Protein AF-A0A7V4LCW3-F1 (afdb_monomer_lite)

Secondary structure (DSSP, 8-state):
----HHHHHHHHHHTT---B-----GGGSHHHHHHH---TTS-HHHHHHHTT--BPP--TT--HHHHHHHHHHHHHHHHHHHHHHHHHH---

Organism: NCBI:txid60893

pLDDT: mean 90.29, std 12.07, range [46.69, 98.56]

Foldseek 3Di:
DPDFQVQLVVQCVVVVWPKDAPDPDPCVDPVNCVPPVDDPVNCVVVVVCRRNDMGGDDDPPDDPVNVVVSVVSSVVSVVVRVVVVVVVVPDD

Structure (mmCIF, N/CA/C/O backbone):
data_AF-A0A7V4LCW3-F1
#
_entry.id   AF-A0A7V4LCW3-F1
#
loop_
_atom_site.group_PDB
_atom_site.id
_atom_site.type_symbol
_atom_site.label_atom_id
_atom_site.label_alt_id
_atom_site.label_comp_id
_atom_site.label_asym_id
_atom_site.label_entity_id
_atom_site.label_seq_id
_atom_site.pdbx_PDB_ins_code
_atom_site.Cartn_x
_atom_site.Cartn_y
_atom_site.Cartn_z
_atom_site.occupancy
_atom_site.B_iso_or_equiv
_atom_site.auth_seq_id
_atom_site.auth_comp_id
_atom_site.auth_asym_id
_atom_site.auth_atom_id
_atom_site.pdbx_PDB_model_num
ATOM 1 N N . LEU A 1 1 ? 4.490 -16.126 5.789 1.00 59.34 1 LEU A N 1
ATOM 2 C CA . LEU A 1 1 ? 3.113 -15.841 5.323 1.00 59.34 1 LEU A CA 1
ATOM 3 C C . LEU A 1 1 ? 3.010 -16.256 3.864 1.00 59.34 1 LEU A C 1
ATOM 5 O O . LEU A 1 1 ? 3.700 -15.675 3.038 1.00 59.34 1 LEU A O 1
ATOM 9 N N . HIS A 1 2 ? 2.221 -17.279 3.548 1.00 69.69 2 HIS A N 1
ATOM 10 C CA . HIS A 1 2 ? 1.979 -17.687 2.162 1.00 69.69 2 HIS A CA 1
ATOM 11 C C . HIS A 1 2 ? 0.599 -17.199 1.716 1.00 69.69 2 HIS A C 1
ATOM 13 O O . HIS A 1 2 ? -0.312 -17.983 1.478 1.00 69.69 2 HIS A O 1
ATOM 19 N N . LEU A 1 3 ? 0.442 -15.879 1.672 1.00 82.88 3 LEU A N 1
ATOM 20 C CA . LEU A 1 3 ? -0.784 -15.224 1.234 1.00 82.88 3 LEU A CA 1
ATOM 21 C C . LEU A 1 3 ? -0.485 -14.379 0.010 1.00 82.88 3 LEU A C 1
ATOM 23 O O . LEU A 1 3 ? 0.528 -13.680 -0.029 1.00 82.88 3 LEU A O 1
ATOM 27 N N . ASP A 1 4 ? -1.357 -14.462 -0.988 1.00 89.38 4 ASP A N 1
ATOM 28 C CA . ASP A 1 4 ? -1.291 -13.585 -2.144 1.00 89.38 4 ASP A CA 1
ATOM 29 C C . ASP A 1 4 ? -1.896 -12.216 -1.795 1.00 89.38 4 ASP A C 1
ATOM 31 O O . ASP A 1 4 ? -2.905 -12.106 -1.090 1.00 89.38 4 ASP A O 1
ATOM 35 N N . ARG A 1 5 ? -1.255 -11.151 -2.286 1.00 93.69 5 ARG A N 1
ATOM 36 C CA . ARG A 1 5 ? -1.660 -9.765 -2.020 1.00 93.69 5 ARG A CA 1
ATOM 37 C C . ARG A 1 5 ? -3.102 -9.490 -2.459 1.00 93.69 5 ARG A C 1
ATOM 39 O O . ARG A 1 5 ? -3.796 -8.726 -1.801 1.00 93.69 5 ARG A O 1
ATOM 46 N N . GLU A 1 6 ? -3.557 -10.079 -3.564 1.00 94.12 6 GLU A N 1
ATOM 47 C CA . GLU A 1 6 ? -4.894 -9.833 -4.120 1.00 94.12 6 GLU A CA 1
ATOM 48 C C . GLU A 1 6 ? -6.009 -10.367 -3.212 1.00 94.12 6 GLU A C 1
ATOM 50 O O . GLU A 1 6 ? -7.019 -9.697 -2.992 1.00 94.12 6 GLU A O 1
ATOM 55 N N . THR A 1 7 ? -5.821 -11.545 -2.624 1.00 93.38 7 THR A N 1
ATOM 56 C CA . THR A 1 7 ? -6.742 -12.102 -1.634 1.00 93.38 7 THR A CA 1
ATOM 57 C C . THR A 1 7 ? -6.819 -11.212 -0.402 1.00 93.38 7 T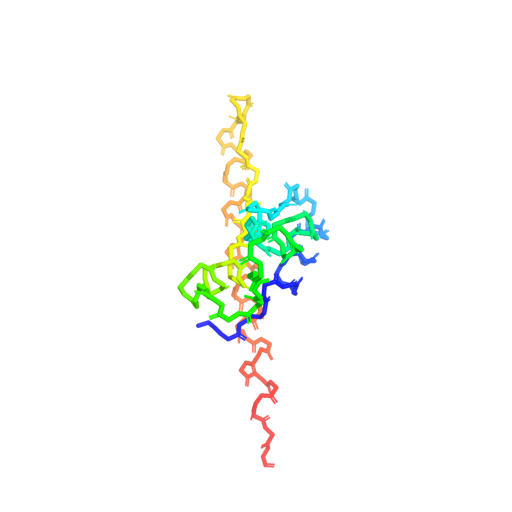HR A C 1
ATOM 59 O O . THR A 1 7 ? -7.927 -10.861 0.003 1.00 93.38 7 THR A O 1
ATOM 62 N N . VAL A 1 8 ? -5.673 -10.780 0.137 1.00 95.62 8 VAL A N 1
ATOM 63 C CA . VAL A 1 8 ? -5.635 -9.853 1.281 1.00 95.62 8 VAL A CA 1
ATOM 64 C C . VAL A 1 8 ? -6.325 -8.532 0.929 1.00 95.62 8 VAL A C 1
ATOM 66 O O . VAL A 1 8 ? -7.176 -8.063 1.681 1.00 95.62 8 VAL A O 1
ATOM 69 N N . PHE A 1 9 ? -6.043 -7.966 -0.248 1.00 96.62 9 PHE A N 1
ATOM 70 C CA . PHE A 1 9 ? -6.689 -6.749 -0.746 1.00 96.62 9 PHE A CA 1
ATOM 71 C C . PHE A 1 9 ? -8.217 -6.884 -0.760 1.00 96.62 9 PHE A C 1
ATOM 73 O O . PHE A 1 9 ? -8.920 -6.038 -0.207 1.00 96.62 9 PHE A O 1
ATOM 80 N N . ARG A 1 10 ? -8.746 -7.962 -1.354 1.00 96.06 10 ARG A N 1
ATOM 81 C CA . ARG A 1 10 ? -10.197 -8.201 -1.432 1.00 96.06 10 ARG A CA 1
ATOM 82 C C . ARG A 1 10 ? -10.828 -8.374 -0.054 1.00 96.06 10 ARG A C 1
ATOM 84 O O . ARG A 1 10 ? -11.897 -7.821 0.179 1.00 96.06 10 ARG A O 1
ATOM 91 N N . GLN A 1 11 ? -10.173 -9.097 0.854 1.00 96.19 11 GLN A N 1
ATOM 92 C CA . GLN A 1 11 ? -10.668 -9.298 2.219 1.00 96.19 11 GLN A CA 1
ATOM 93 C C . GLN A 1 11 ? -10.732 -7.983 3.001 1.00 96.19 11 GLN A C 1
ATOM 95 O O . GLN A 1 11 ? -11.753 -7.695 3.620 1.00 96.19 11 GLN A O 1
ATOM 100 N N . LEU A 1 12 ? -9.702 -7.139 2.907 1.00 97.44 12 LEU A N 1
ATOM 101 C CA . LEU A 1 12 ? -9.689 -5.839 3.584 1.00 97.44 12 LEU A CA 1
ATOM 102 C C . LEU A 1 12 ? -10.738 -4.878 3.012 1.00 97.44 12 LEU A C 1
ATOM 104 O O . LEU A 1 12 ? -11.410 -4.186 3.775 1.00 97.44 12 LEU A O 1
ATOM 108 N N . ARG A 1 13 ? -10.945 -4.877 1.686 1.00 97.75 13 ARG A N 1
ATOM 109 C CA . ARG A 1 13 ? -12.040 -4.118 1.053 1.00 97.75 13 ARG A CA 1
ATOM 110 C C . ARG A 1 13 ? -13.411 -4.616 1.513 1.00 97.75 13 ARG A C 1
ATOM 112 O O . ARG A 1 13 ? -14.272 -3.796 1.813 1.00 97.75 13 ARG A O 1
ATOM 119 N N . ALA A 1 14 ? -13.606 -5.933 1.600 1.00 97.25 14 ALA A N 1
ATOM 120 C CA . ALA A 1 14 ? -14.849 -6.531 2.090 1.00 97.25 14 ALA A CA 1
ATOM 121 C C . ALA A 1 14 ? -15.115 -6.210 3.574 1.00 97.25 14 ALA A C 1
ATOM 123 O O . ALA A 1 14 ? -16.264 -6.027 3.958 1.00 97.25 14 ALA A O 1
ATOM 124 N N . ALA A 1 15 ? -14.063 -6.061 4.385 1.00 97.00 15 ALA A N 1
ATOM 125 C CA . ALA A 1 15 ? -14.141 -5.601 5.775 1.00 97.00 15 ALA A CA 1
ATOM 126 C C . ALA A 1 15 ? -14.353 -4.073 5.920 1.00 97.00 15 ALA A C 1
ATOM 128 O O . ALA A 1 15 ? -14.369 -3.534 7.031 1.00 97.00 15 ALA A O 1
ATOM 129 N N . GLY A 1 16 ? -14.514 -3.359 4.801 1.00 97.12 16 GLY A N 1
ATOM 130 C CA . GLY A 1 16 ? -14.800 -1.926 4.766 1.00 97.12 16 GLY A CA 1
ATOM 131 C C . GLY A 1 16 ? -13.571 -1.020 4.856 1.00 97.12 16 GLY A C 1
ATOM 132 O O . GLY A 1 16 ? -13.735 0.183 5.037 1.00 97.12 16 GLY A O 1
ATOM 133 N N . LEU A 1 17 ? -12.345 -1.546 4.724 1.00 97.81 17 LEU A N 1
ATOM 134 C CA . 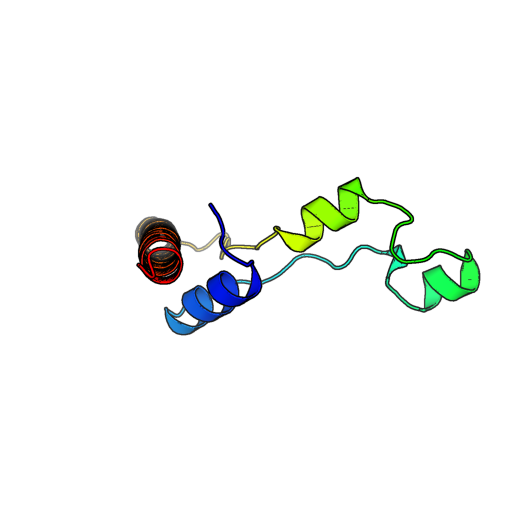LEU A 1 17 ? -11.143 -0.709 4.694 1.00 97.81 17 LEU A CA 1
ATOM 135 C C . LEU A 1 17 ? -10.830 -0.212 3.280 1.00 97.81 17 LEU A C 1
ATOM 137 O O . LEU A 1 17 ? -10.734 -0.982 2.323 1.00 97.81 17 LEU A O 1
ATOM 141 N N . GLY A 1 18 ? -10.582 1.093 3.163 1.00 96.75 18 GLY A N 1
ATOM 142 C CA . GLY A 1 18 ? -10.174 1.762 1.928 1.00 96.75 18 GLY A CA 1
ATOM 143 C C . GLY A 1 18 ? -8.717 1.504 1.528 1.00 96.75 18 GLY A C 1
ATOM 144 O O . GLY A 1 18 ? -7.937 2.445 1.451 1.00 96.75 18 GLY A O 1
ATOM 145 N N . VAL A 1 19 ? -8.333 0.249 1.277 1.00 97.94 19 VAL A N 1
ATOM 146 C CA . VAL A 1 19 ? -6.963 -0.105 0.851 1.00 97.94 19 VAL A CA 1
ATOM 147 C C . VAL A 1 19 ? -6.714 0.157 -0.638 1.00 97.94 19 VAL A C 1
ATOM 149 O O . VAL A 1 19 ? -7.649 0.142 -1.443 1.00 97.94 19 VAL A O 1
ATOM 152 N N . ASN A 1 20 ? -5.446 0.372 -1.005 1.00 97.31 20 ASN A N 1
ATOM 153 C CA . ASN A 1 20 ? -5.002 0.598 -2.387 1.00 97.31 20 ASN A CA 1
ATOM 154 C C . ASN A 1 20 ? -3.612 -0.029 -2.660 1.00 97.31 20 ASN A C 1
ATOM 156 O O . ASN A 1 20 ? -3.035 -0.676 -1.788 1.00 97.31 20 ASN A O 1
ATOM 160 N N . VAL A 1 21 ? -3.059 0.161 -3.860 1.00 96.12 21 VAL A N 1
ATOM 161 C CA . VAL A 1 21 ? -1.697 -0.233 -4.250 1.00 96.12 21 VAL A CA 1
ATOM 162 C C . VAL A 1 21 ? -1.007 0.949 -4.932 1.00 96.12 21 VAL A C 1
ATOM 164 O O . VAL A 1 21 ? -1.481 1.432 -5.956 1.00 96.12 21 VA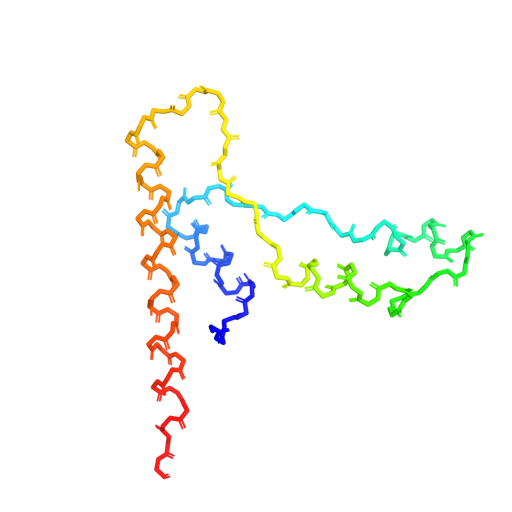L A O 1
ATOM 167 N N . HIS A 1 22 ? 0.149 1.359 -4.410 1.00 92.88 22 HIS A N 1
ATOM 168 C CA . HIS A 1 22 ? 0.951 2.455 -4.961 1.00 92.88 22 HIS A CA 1
ATOM 169 C C . HIS A 1 22 ? 2.358 1.970 -5.309 1.00 92.88 22 HIS A C 1
ATOM 171 O O . HIS A 1 22 ? 3.075 1.470 -4.448 1.00 92.88 22 HIS A O 1
ATOM 177 N N . TYR A 1 23 ? 2.831 2.106 -6.537 1.00 89.50 23 TYR A N 1
ATOM 178 C CA . TYR A 1 23 ? 2.109 2.096 -7.813 1.00 89.50 23 TYR A CA 1
ATOM 179 C C . TYR A 1 23 ? 2.764 0.993 -8.663 1.00 89.50 23 TYR A C 1
ATOM 181 O O . TYR A 1 23 ? 3.817 0.478 -8.266 1.00 89.50 23 TYR A O 1
ATOM 189 N N . PRO A 1 24 ? 2.197 0.600 -9.818 1.00 92.19 24 PRO A N 1
ATOM 190 C CA . PRO A 1 24 ? 2.938 -0.219 -10.772 1.00 92.19 24 PRO A CA 1
ATOM 191 C C . PRO A 1 24 ? 4.323 0.390 -11.057 1.00 92.19 24 PRO A C 1
ATOM 193 O O . PRO A 1 24 ? 4.432 1.617 -11.140 1.00 92.19 24 PRO A O 1
ATOM 196 N N . PRO A 1 25 ? 5.386 -0.424 -11.203 1.00 94.62 25 PRO A N 1
ATOM 197 C CA . PRO A 1 25 ? 6.694 0.080 -11.594 1.00 94.62 25 PRO A CA 1
ATOM 198 C C . PRO A 1 25 ? 6.596 0.945 -12.854 1.00 94.62 25 PRO A C 1
ATOM 200 O O . PRO A 1 25 ? 5.929 0.572 -13.817 1.00 94.62 25 PRO A O 1
ATOM 203 N N . VAL A 1 26 ? 7.268 2.099 -12.864 1.00 94.62 26 VAL A N 1
ATOM 204 C CA . VAL A 1 26 ? 7.082 3.125 -13.909 1.00 94.62 26 VAL A CA 1
ATOM 205 C C . VAL A 1 26 ? 7.317 2.598 -15.335 1.00 94.62 26 VAL A C 1
ATOM 207 O O . VAL A 1 26 ? 6.619 2.967 -16.276 1.00 94.62 26 VAL A O 1
ATOM 210 N N . TYR A 1 27 ? 8.253 1.663 -15.500 1.00 93.56 27 TYR A N 1
ATOM 211 C CA . TYR A 1 27 ? 8.572 1.051 -16.790 1.00 93.56 27 TYR A CA 1
ATOM 212 C C . TYR A 1 27 ? 7.537 0.018 -17.264 1.00 93.56 27 TYR A C 1
ATOM 214 O O . TYR A 1 27 ? 7.666 -0.502 -18.366 1.00 93.56 27 TYR A O 1
ATOM 222 N N . HIS A 1 28 ? 6.494 -0.273 -16.481 1.00 93.44 28 HIS A N 1
ATOM 223 C CA . HIS A 1 28 ? 5.337 -1.037 -16.956 1.00 93.44 28 HIS A CA 1
ATOM 224 C C . HIS A 1 28 ? 4.419 -0.189 -17.843 1.00 93.44 28 HIS A C 1
ATOM 226 O O . HIS A 1 28 ? 3.624 -0.733 -18.607 1.00 93.44 28 HIS A O 1
ATOM 232 N N . HIS A 1 29 ? 4.500 1.141 -17.757 1.00 94.06 29 HIS A N 1
ATOM 233 C CA . HIS A 1 29 ? 3.694 2.015 -18.596 1.00 94.06 29 HIS A CA 1
ATOM 234 C C . HIS A 1 29 ? 4.209 2.002 -20.040 1.00 94.06 29 HIS A C 1
ATOM 236 O O . HIS A 1 29 ? 5.405 2.152 -20.299 1.00 94.06 29 HIS A O 1
ATOM 242 N N . SER A 1 30 ? 3.279 1.885 -20.991 1.00 93.75 30 SER A N 1
ATOM 243 C CA . SER A 1 30 ? 3.567 1.680 -22.417 1.00 93.75 30 SER A CA 1
ATOM 244 C C . SER A 1 30 ? 4.491 2.738 -23.030 1.00 93.75 30 SER A C 1
ATOM 246 O O . SER A 1 30 ? 5.287 2.414 -23.908 1.00 93.75 30 SER A O 1
ATOM 248 N N . TYR A 1 31 ? 4.435 3.985 -22.551 1.00 95.25 31 TYR A N 1
ATOM 249 C CA . TYR A 1 31 ? 5.355 5.046 -22.965 1.00 95.25 31 TYR A CA 1
ATOM 250 C C . TYR A 1 31 ? 6.818 4.675 -22.689 1.00 95.25 31 TYR A C 1
ATOM 252 O O . TYR A 1 31 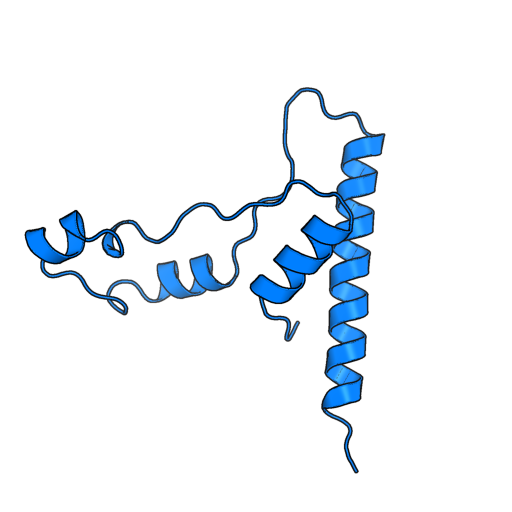? 7.649 4.729 -23.594 1.00 95.25 31 TYR A O 1
ATOM 260 N N . TYR A 1 32 ? 7.128 4.247 -21.463 1.00 94.31 32 TYR A N 1
ATOM 261 C CA . TYR A 1 32 ? 8.493 3.911 -21.062 1.00 94.31 32 TYR A CA 1
ATOM 262 C C . TYR A 1 32 ? 8.988 2.637 -21.748 1.00 94.31 32 TYR A C 1
ATOM 264 O O . TYR A 1 32 ? 10.144 2.582 -22.166 1.00 94.31 32 TYR A O 1
ATOM 272 N N . GLN A 1 33 ? 8.104 1.655 -21.941 1.00 93.94 33 GLN A N 1
ATOM 273 C CA . GLN A 1 33 ? 8.423 0.443 -22.697 1.00 93.94 33 GLN A CA 1
ATOM 274 C C . GLN A 1 33 ? 8.830 0.775 -24.135 1.00 93.94 33 GLN A C 1
ATOM 276 O O . GLN A 1 33 ? 9.895 0.365 -24.586 1.00 93.94 33 GLN A O 1
ATOM 281 N N . ARG A 1 34 ? 8.032 1.588 -24.843 1.00 94.81 34 ARG A N 1
ATOM 282 C CA . ARG A 1 34 ? 8.312 1.963 -26.240 1.00 94.81 34 ARG A CA 1
ATOM 283 C C . ARG A 1 34 ? 9.519 2.888 -26.376 1.00 94.81 34 ARG A C 1
ATOM 285 O O . ARG A 1 34 ? 10.301 2.734 -27.306 1.00 94.81 34 ARG A O 1
ATOM 292 N N . ARG A 1 35 ? 9.668 3.866 -25.476 1.00 96.50 35 ARG A N 1
ATOM 293 C CA . ARG A 1 35 ? 10.708 4.902 -25.578 1.00 96.50 35 ARG A CA 1
ATOM 294 C C . ARG A 1 35 ? 12.094 4.416 -25.159 1.00 96.50 35 ARG A C 1
ATOM 296 O O . ARG A 1 35 ? 13.084 4.943 -25.671 1.00 96.50 35 ARG A O 1
ATOM 303 N N . PHE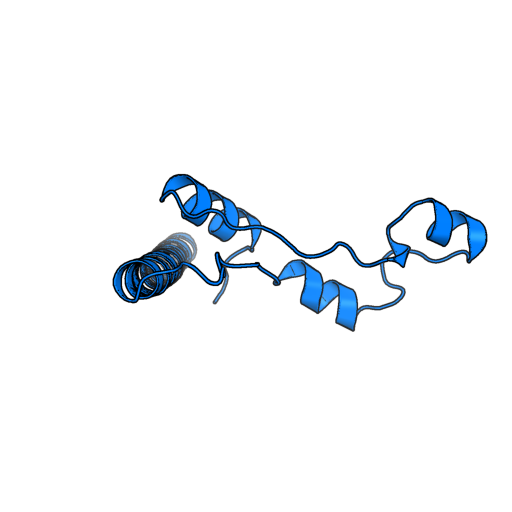 A 1 36 ? 12.159 3.477 -24.216 1.00 94.56 36 PHE A N 1
ATOM 304 C CA . PHE A 1 36 ? 13.409 3.029 -23.593 1.00 94.56 36 PHE A CA 1
ATOM 305 C C . PHE A 1 36 ? 13.658 1.521 -23.729 1.00 94.56 36 PHE A C 1
ATOM 307 O O . PHE A 1 36 ? 14.629 1.025 -23.168 1.00 94.56 36 PHE A O 1
ATOM 314 N N . ASN A 1 37 ? 12.807 0.794 -24.462 1.00 92.25 37 ASN A N 1
ATOM 315 C CA . ASN A 1 37 ? 12.894 -0.660 -24.649 1.00 92.25 37 ASN A CA 1
ATOM 316 C C . ASN A 1 37 ? 12.943 -1.453 -23.323 1.00 92.25 37 ASN A C 1
ATOM 318 O O . ASN A 1 37 ? 13.588 -2.499 -23.214 1.00 92.25 37 ASN A O 1
ATOM 322 N N . LEU A 1 38 ? 12.273 -0.931 -22.292 1.00 92.31 38 LEU A N 1
ATOM 323 C CA . LEU A 1 38 ? 12.180 -1.569 -20.981 1.00 92.31 38 LEU A CA 1
ATOM 324 C C . LEU A 1 38 ? 11.050 -2.599 -20.971 1.00 92.31 38 LEU A C 1
ATOM 326 O O . LEU A 1 38 ? 10.004 -2.405 -21.589 1.00 92.31 38 LEU A O 1
ATOM 330 N N . HIS A 1 39 ? 11.254 -3.686 -20.238 1.00 89.94 39 HIS A N 1
ATOM 331 C CA . HIS A 1 39 ? 10.329 -4.811 -20.155 1.00 89.94 39 HIS A CA 1
ATOM 332 C C . HIS A 1 39 ? 10.215 -5.314 -18.715 1.00 89.94 39 HIS A C 1
ATOM 334 O O . HIS A 1 39 ? 11.043 -4.996 -17.860 1.00 89.94 39 HIS A O 1
ATOM 340 N N . VAL A 1 40 ? 9.162 -6.088 -18.441 1.00 88.56 40 VAL A N 1
ATOM 341 C CA . VAL A 1 40 ? 9.024 -6.802 -17.165 1.00 88.56 40 VAL A CA 1
ATOM 342 C C . VAL A 1 40 ? 10.239 -7.717 -16.991 1.00 88.56 40 VAL A C 1
ATOM 344 O O . VAL A 1 40 ? 10.660 -8.376 -17.939 1.00 88.56 40 VAL A O 1
ATOM 347 N N . GLY A 1 41 ? 10.819 -7.721 -15.799 1.00 91.50 41 GLY A N 1
ATOM 348 C CA . GLY A 1 41 ? 12.086 -8.363 -15.463 1.00 91.50 41 GLY A CA 1
ATOM 349 C C . GLY A 1 41 ? 13.272 -7.396 -15.418 1.00 91.50 41 GLY A C 1
ATOM 350 O O . GLY A 1 41 ? 14.323 -7.756 -14.889 1.00 91.50 41 GLY A O 1
ATOM 351 N N . ALA A 1 42 ? 13.132 -6.161 -15.917 1.00 92.75 42 ALA A N 1
ATOM 352 C CA . ALA A 1 42 ? 14.230 -5.192 -15.943 1.00 92.75 42 ALA A CA 1
ATOM 353 C C . ALA A 1 42 ? 14.653 -4.720 -14.541 1.00 92.75 42 ALA A C 1
ATOM 355 O O . ALA A 1 42 ? 15.794 -4.298 -14.351 1.00 92.75 42 ALA A O 1
ATOM 356 N N . CYS A 1 43 ? 13.757 -4.761 -13.547 1.00 94.50 43 CYS A N 1
ATOM 357 C CA . CYS A 1 43 ? 14.061 -4.354 -12.173 1.00 94.50 43 CYS A CA 1
ATOM 358 C C . CYS A 1 43 ? 13.448 -5.344 -11.165 1.00 94.50 43 CYS A C 1
ATOM 360 O O . CYS A 1 43 ? 12.470 -5.010 -10.485 1.00 94.50 43 CYS A O 1
ATOM 362 N N . PRO A 1 44 ? 14.050 -6.534 -10.976 1.00 94.62 44 PRO A N 1
ATOM 363 C CA . PRO A 1 44 ? 13.443 -7.628 -10.211 1.00 94.62 44 PRO A CA 1
ATOM 364 C C . PRO A 1 44 ? 13.165 -7.266 -8.746 1.00 94.62 44 PRO A C 1
ATOM 366 O O . PRO A 1 44 ? 12.195 -7.730 -8.153 1.00 94.62 44 PRO A O 1
ATOM 369 N N . ARG A 1 45 ? 13.979 -6.386 -8.145 1.00 95.50 45 ARG A N 1
ATOM 370 C CA . ARG A 1 45 ? 13.747 -5.902 -6.773 1.00 95.50 45 ARG A CA 1
ATOM 371 C C . ARG A 1 45 ? 12.496 -5.029 -6.668 1.00 95.50 45 ARG A C 1
ATOM 373 O O . ARG A 1 45 ? 11.739 -5.170 -5.710 1.00 95.50 45 ARG A O 1
ATOM 380 N N . ALA A 1 46 ? 12.274 -4.152 -7.647 1.00 93.88 46 ALA A N 1
ATOM 381 C CA . ALA A 1 46 ? 11.089 -3.299 -7.688 1.00 93.88 46 ALA A CA 1
ATOM 382 C C . ALA A 1 46 ? 9.822 -4.136 -7.920 1.00 93.88 46 ALA A C 1
ATOM 384 O O . ALA A 1 46 ? 8.807 -3.918 -7.265 1.00 93.88 46 ALA A O 1
ATOM 385 N N . GLU A 1 47 ? 9.901 -5.145 -8.786 1.00 95.31 47 GLU A N 1
ATOM 386 C CA . GLU A 1 47 ? 8.797 -6.070 -9.082 1.00 95.31 47 GLU A CA 1
ATOM 387 C C . GLU A 1 47 ? 8.441 -6.922 -7.865 1.00 95.31 47 GLU A C 1
ATOM 389 O O . GLU A 1 47 ? 7.273 -7.013 -7.482 1.00 95.31 47 GLU A O 1
ATOM 394 N N . ALA A 1 48 ? 9.452 -7.477 -7.191 1.00 93.75 48 ALA A N 1
ATOM 395 C CA . ALA A 1 48 ? 9.265 -8.256 -5.972 1.00 93.75 48 ALA A CA 1
ATOM 396 C C . ALA A 1 48 ? 8.691 -7.423 -4.814 1.00 93.75 48 ALA A C 1
ATOM 398 O O . ALA A 1 48 ? 8.009 -7.970 -3.940 1.00 93.75 48 ALA A O 1
ATOM 399 N N . ALA A 1 49 ? 8.969 -6.116 -4.768 1.00 93.75 49 ALA A N 1
ATOM 400 C CA . ALA A 1 49 ? 8.316 -5.202 -3.836 1.00 93.75 49 ALA A CA 1
ATOM 401 C C . ALA A 1 49 ? 6.855 -4.965 -4.249 1.00 93.75 49 ALA A C 1
ATOM 403 O O . ALA A 1 49 ? 5.949 -5.254 -3.469 1.00 93.75 49 ALA A O 1
ATOM 404 N N . PHE A 1 50 ? 6.609 -4.537 -5.490 1.00 95.00 50 PHE A N 1
ATOM 405 C CA . PHE A 1 50 ? 5.269 -4.247 -6.008 1.00 95.00 50 PHE A CA 1
ATOM 406 C C . PHE A 1 50 ? 4.284 -5.416 -5.852 1.00 95.00 50 PHE A C 1
ATOM 408 O O . PHE A 1 50 ? 3.134 -5.209 -5.460 1.00 95.00 50 PHE A O 1
ATOM 415 N N . ALA A 1 51 ? 4.744 -6.651 -6.077 1.00 93.19 51 ALA A N 1
ATOM 416 C CA . ALA A 1 51 ? 3.934 -7.859 -5.927 1.00 93.19 51 ALA A CA 1
ATOM 417 C C . ALA A 1 51 ? 3.374 -8.060 -4.503 1.00 93.19 51 ALA A C 1
ATOM 419 O O . ALA A 1 51 ? 2.391 -8.778 -4.323 1.00 93.19 51 ALA A O 1
ATOM 420 N N . ARG A 1 52 ? 3.980 -7.430 -3.488 1.00 93.25 52 ARG A N 1
ATOM 421 C CA . ARG A 1 52 ? 3.636 -7.597 -2.065 1.00 93.25 52 ARG A CA 1
ATOM 422 C C . ARG A 1 52 ? 3.170 -6.310 -1.379 1.00 93.25 52 ARG A C 1
ATOM 424 O O . ARG A 1 52 ? 2.692 -6.381 -0.253 1.00 93.25 52 ARG A O 1
ATOM 431 N N . LEU A 1 53 ? 3.303 -5.152 -2.028 1.00 94.75 53 LEU A N 1
ATOM 432 C CA . LEU A 1 53 ? 2.934 -3.857 -1.452 1.00 94.75 53 LEU A CA 1
ATOM 433 C C . LEU A 1 53 ? 1.417 -3.667 -1.382 1.00 94.75 53 LEU A C 1
ATOM 435 O O . LEU A 1 53 ? 0.704 -3.918 -2.352 1.00 94.75 53 LEU A O 1
ATOM 439 N N . LEU A 1 54 ? 0.953 -3.145 -0.251 1.00 96.19 54 LEU A N 1
ATOM 440 C CA . LEU A 1 54 ? -0.424 -2.737 -0.009 1.00 96.19 54 LEU A CA 1
ATOM 441 C C . LEU A 1 54 ? -0.409 -1.406 0.748 1.00 96.19 54 LEU A C 1
ATOM 443 O O . LEU A 1 54 ? 0.397 -1.215 1.655 1.00 96.19 54 LEU A O 1
ATOM 447 N N . THR A 1 55 ? -1.298 -0.492 0.385 1.00 97.69 55 THR A N 1
ATOM 448 C CA . THR A 1 55 ? -1.467 0.795 1.059 1.00 97.69 55 THR A CA 1
ATOM 449 C C . THR A 1 55 ? -2.691 0.744 1.953 1.00 97.69 55 THR A C 1
ATOM 451 O O . THR A 1 55 ? -3.791 0.439 1.490 1.00 97.69 55 THR A O 1
ATOM 454 N N . LEU A 1 56 ? -2.479 1.041 3.232 1.00 97.94 56 LEU A N 1
ATOM 455 C CA . LEU A 1 56 ? -3.527 1.117 4.242 1.00 97.94 56 LEU A CA 1
ATOM 456 C C . LEU A 1 56 ? -4.106 2.538 4.318 1.00 97.94 56 LEU A C 1
ATOM 458 O O . LEU A 1 56 ? -3.429 3.485 3.907 1.00 97.94 56 LEU A O 1
ATOM 462 N N . PRO A 1 57 ? -5.335 2.702 4.841 1.00 97.31 57 PRO A N 1
ATOM 463 C CA . PRO A 1 57 ? -5.883 4.019 5.135 1.00 97.31 57 PRO A CA 1
ATOM 464 C C . PRO A 1 57 ? -4.952 4.800 6.066 1.00 97.31 57 PRO A C 1
ATOM 466 O O . PRO A 1 57 ? -4.608 4.325 7.146 1.00 97.31 57 PRO A O 1
ATOM 469 N N . LEU A 1 58 ? -4.546 5.986 5.621 1.00 96.44 58 LEU A N 1
ATOM 470 C CA . LEU A 1 58 ? -3.762 6.929 6.405 1.00 96.44 58 LEU A CA 1
ATOM 471 C C . LEU A 1 58 ? -4.117 8.347 5.955 1.00 96.44 58 LEU A C 1
ATOM 473 O O . LEU A 1 58 ? -3.805 8.738 4.831 1.00 96.44 58 LEU A O 1
ATOM 477 N N . TYR A 1 59 ? -4.796 9.102 6.816 1.00 96.62 59 TYR A N 1
ATOM 478 C CA . TYR A 1 59 ? -5.168 10.494 6.562 1.00 96.62 59 TYR A CA 1
ATOM 479 C C . TYR A 1 59 ? -5.183 11.312 7.866 1.00 96.62 59 TYR A C 1
ATOM 481 O O . TYR A 1 59 ? -5.390 10.741 8.936 1.00 96.62 59 TYR A O 1
ATOM 489 N N . PRO A 1 60 ? -4.981 12.646 7.812 1.00 97.88 60 PRO A N 1
ATOM 490 C CA . PRO A 1 60 ? -4.745 13.456 9.015 1.00 97.88 60 PRO A CA 1
ATOM 491 C C . PRO A 1 60 ? -5.894 13.489 10.029 1.00 97.88 60 PRO A C 1
ATOM 493 O O . PRO A 1 60 ? -5.660 13.728 11.206 1.00 97.88 60 PRO A O 1
ATOM 496 N N . ALA A 1 61 ? -7.131 13.272 9.579 1.00 98.19 61 ALA A N 1
ATOM 497 C CA . ALA A 1 61 ? -8.320 13.322 10.427 1.00 98.19 61 ALA A CA 1
ATOM 498 C C . ALA A 1 61 ? -8.653 11.986 11.119 1.00 98.19 61 ALA A C 1
ATOM 500 O O . ALA A 1 61 ? -9.697 11.894 11.758 1.00 98.19 61 ALA A O 1
ATOM 501 N N . MET A 1 62 ? -7.813 10.952 10.978 1.00 98.19 62 MET A N 1
ATOM 502 C CA . MET A 1 62 ? -8.048 9.666 11.638 1.00 98.19 62 MET A CA 1
ATOM 503 C C . MET A 1 62 ? -8.019 9.809 13.160 1.00 98.19 62 MET A C 1
ATOM 505 O O . MET A 1 62 ? -7.064 10.312 13.749 1.00 98.19 62 MET A O 1
ATOM 509 N N . THR A 1 63 ? -9.053 9.290 13.803 1.00 98.56 63 THR A N 1
ATOM 510 C CA . THR A 1 63 ? -9.110 9.083 15.246 1.00 98.56 63 THR A CA 1
ATOM 511 C C . THR A 1 63 ? -8.253 7.884 15.654 1.00 98.56 63 THR A C 1
ATOM 513 O O . THR A 1 63 ? -8.026 6.960 14.870 1.00 98.56 63 THR A O 1
ATOM 516 N N . ALA A 1 64 ? -7.835 7.839 16.922 1.00 98.38 64 ALA A N 1
ATOM 517 C CA . ALA A 1 64 ? -7.151 6.667 17.476 1.00 98.38 64 ALA A CA 1
ATOM 518 C C . ALA A 1 64 ? -7.980 5.380 17.292 1.00 98.38 64 ALA A C 1
ATOM 520 O O . ALA A 1 64 ? -7.439 4.338 16.944 1.00 98.38 64 ALA A O 1
ATOM 521 N N . MET A 1 65 ? -9.307 5.471 17.429 1.00 98.50 65 MET A N 1
ATOM 522 C CA . MET A 1 65 ? -10.216 4.339 17.235 1.00 98.50 65 MET A CA 1
ATOM 523 C C . MET A 1 65 ? -10.241 3.834 15.782 1.00 98.50 65 MET A C 1
ATOM 525 O O . MET A 1 65 ? -10.328 2.630 15.553 1.00 98.50 65 MET A O 1
ATOM 529 N N . GLU A 1 66 ? -10.147 4.722 14.788 1.00 98.19 66 GLU A N 1
ATOM 530 C CA . GLU A 1 66 ? -10.034 4.317 13.379 1.00 98.19 66 GLU A CA 1
ATOM 531 C C . GLU A 1 66 ? -8.690 3.644 13.086 1.00 98.19 66 GLU A C 1
ATOM 533 O O . GLU A 1 66 ? -8.656 2.656 12.351 1.00 98.19 66 GLU A O 1
ATOM 538 N N . VAL A 1 67 ? -7.595 4.129 13.681 1.00 98.38 67 VAL A N 1
ATOM 539 C CA . VAL A 1 67 ? -6.274 3.487 13.569 1.00 98.38 67 VAL A CA 1
ATOM 540 C C . VAL A 1 67 ? -6.306 2.085 14.181 1.00 98.38 67 VAL A C 1
ATOM 542 O O . VAL A 1 67 ? -5.913 1.126 13.517 1.00 98.38 67 VAL A O 1
ATOM 545 N N . GLU A 1 68 ? -6.849 1.941 15.392 1.00 98.50 68 GLU A N 1
ATOM 546 C CA . GLU A 1 68 ? -7.017 0.639 16.053 1.00 98.50 68 GLU A CA 1
ATOM 547 C C . GLU A 1 68 ? -7.881 -0.315 15.221 1.00 98.50 68 GLU A C 1
ATOM 549 O O . GLU A 1 68 ? -7.534 -1.482 15.038 1.00 98.50 68 GLU A O 1
ATOM 554 N N . ARG A 1 69 ? -8.969 0.185 14.620 1.00 98.12 69 ARG A N 1
ATOM 555 C CA . ARG A 1 69 ? -9.796 -0.607 13.699 1.00 98.12 69 ARG A CA 1
ATOM 556 C C . ARG A 1 69 ? -8.983 -1.117 12.507 1.00 98.12 69 ARG A C 1
ATOM 558 O O . ARG A 1 69 ? -9.131 -2.280 12.135 1.00 98.12 69 ARG A O 1
ATOM 565 N N . VAL A 1 70 ? -8.152 -0.271 11.893 1.00 98.38 70 VAL A N 1
ATOM 566 C CA . VAL A 1 70 ? -7.290 -0.682 10.771 1.00 98.38 70 VAL A CA 1
ATOM 567 C C . VAL A 1 70 ? -6.321 -1.779 11.215 1.00 98.38 70 VAL A C 1
ATOM 569 O O . VAL A 1 70 ? -6.210 -2.790 10.523 1.00 98.38 70 VAL A O 1
ATOM 572 N N . ILE A 1 71 ? -5.667 -1.618 12.368 1.00 98.25 71 ILE A N 1
ATOM 573 C CA . ILE A 1 71 ? -4.723 -2.604 12.917 1.00 98.25 71 ILE A CA 1
ATOM 574 C C . ILE A 1 71 ? -5.424 -3.942 13.173 1.00 98.25 71 ILE A C 1
ATOM 576 O O . ILE A 1 71 ? -4.951 -4.982 12.703 1.00 98.25 71 ILE A O 1
ATOM 580 N N . ALA A 1 72 ? -6.564 -3.918 13.865 1.00 98.31 72 ALA A N 1
ATOM 581 C CA . ALA A 1 72 ? -7.322 -5.113 14.219 1.00 98.31 72 ALA A CA 1
ATOM 582 C C . ALA A 1 72 ? -7.761 -5.899 12.976 1.00 98.31 72 ALA A C 1
ATOM 584 O O . ALA A 1 72 ? -7.459 -7.085 12.851 1.00 98.31 72 ALA A O 1
ATOM 585 N N . VAL A 1 73 ? -8.394 -5.223 12.011 1.00 98.00 73 VAL A N 1
ATOM 586 C CA . VAL A 1 73 ? -8.892 -5.859 10.782 1.00 98.00 73 VAL A CA 1
ATOM 587 C C . VAL A 1 73 ? -7.748 -6.410 9.926 1.00 98.00 73 VAL A C 1
ATOM 589 O O . VAL A 1 73 ? -7.860 -7.504 9.374 1.00 98.00 73 VAL A O 1
ATOM 592 N N . VAL A 1 74 ? -6.628 -5.684 9.810 1.00 97.19 74 VAL A N 1
ATOM 593 C CA . VAL A 1 74 ? -5.453 -6.176 9.071 1.00 97.19 74 VAL A CA 1
ATOM 594 C C . VAL A 1 74 ? -4.886 -7.432 9.722 1.00 97.19 74 VAL A C 1
ATOM 596 O O . VAL A 1 74 ? -4.588 -8.399 9.021 1.00 97.19 74 VAL A O 1
ATOM 599 N N . THR A 1 75 ? -4.769 -7.433 11.047 1.00 96.50 75 THR A N 1
ATOM 600 C CA . THR A 1 75 ? -4.237 -8.570 11.806 1.00 96.50 75 THR A CA 1
ATOM 601 C C . THR A 1 75 ? -5.125 -9.799 11.633 1.00 96.50 75 THR A C 1
ATOM 603 O O . THR A 1 75 ? -4.643 -10.850 11.211 1.00 96.50 75 THR A O 1
ATOM 606 N N . GLU A 1 76 ? -6.436 -9.639 11.826 1.00 95.50 76 GLU A N 1
ATOM 607 C CA . GLU A 1 76 ? -7.420 -10.712 11.676 1.00 95.50 76 GLU A CA 1
ATOM 608 C C . GLU A 1 76 ? -7.379 -11.338 10.271 1.00 95.50 76 GLU A C 1
ATOM 610 O O . GLU A 1 76 ? -7.317 -12.561 10.125 1.00 95.50 76 GLU A O 1
ATOM 615 N N . VAL A 1 77 ? -7.353 -10.515 9.217 1.00 94.50 77 VAL A N 1
ATOM 616 C CA . VAL A 1 77 ? -7.296 -11.004 7.829 1.00 94.50 77 VAL A CA 1
ATOM 617 C C . VAL A 1 77 ? -6.027 -11.825 7.571 1.00 94.50 77 VAL A C 1
ATOM 619 O O . VAL A 1 77 ? -6.083 -12.874 6.916 1.00 94.50 77 VAL A O 1
ATOM 622 N N . LEU A 1 78 ? -4.879 -11.383 8.091 1.00 92.75 78 LEU A N 1
ATOM 623 C CA . LEU A 1 78 ? -3.606 -12.087 7.922 1.00 92.75 78 LEU A CA 1
ATOM 624 C C . LEU A 1 78 ? -3.565 -13.414 8.696 1.00 92.75 78 LEU A C 1
ATOM 626 O O . LEU A 1 78 ? -3.032 -14.409 8.187 1.00 92.75 78 LEU A O 1
ATOM 630 N N . GLU A 1 79 ? -4.158 -13.467 9.885 1.00 90.56 79 GLU A N 1
ATOM 631 C CA . GLU A 1 79 ? -4.269 -14.687 10.689 1.00 90.56 79 GLU A CA 1
ATOM 632 C C . GLU A 1 79 ? -5.219 -15.706 10.046 1.00 90.56 79 GLU A C 1
ATOM 634 O O . GLU A 1 79 ? -4.832 -16.856 9.807 1.00 90.56 79 GLU A O 1
ATOM 639 N N . GLN A 1 80 ? -6.427 -15.282 9.660 1.00 84.69 80 GLN A N 1
ATOM 640 C CA . GLN A 1 80 ? -7.414 -16.136 8.990 1.00 84.69 80 GLN A CA 1
ATOM 641 C C . GLN A 1 80 ? -6.877 -16.711 7.678 1.00 84.69 80 GLN A C 1
ATOM 643 O O . GLN A 1 80 ? -7.051 -17.900 7.382 1.00 84.69 80 GLN A O 1
ATOM 648 N N . GLY A 1 81 ? -6.199 -15.873 6.888 1.00 78.88 81 GLY A N 1
ATOM 649 C CA . GLY A 1 81 ? -5.536 -16.306 5.668 1.00 78.88 81 GLY A CA 1
ATOM 650 C C . GLY A 1 81 ? -4.516 -17.408 5.951 1.00 78.88 81 GLY A C 1
ATOM 651 O O . GLY A 1 81 ? -4.514 -18.438 5.270 1.00 78.88 81 GLY A O 1
ATOM 652 N N . SER A 1 82 ? -3.67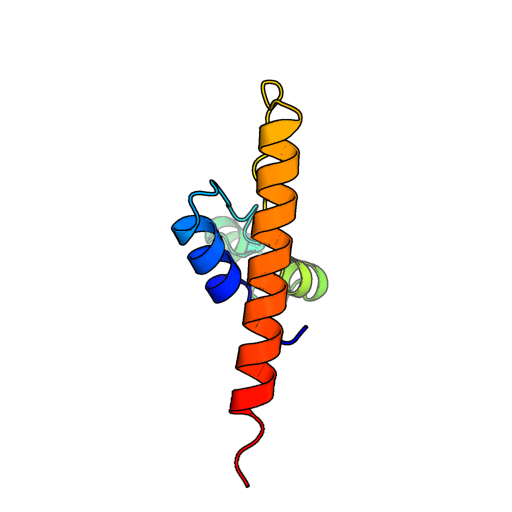4 -17.216 6.969 1.00 75.81 82 SER A N 1
ATOM 653 C CA . SER A 1 82 ? -2.610 -18.157 7.334 1.00 75.81 82 SER A CA 1
ATOM 654 C C . SER A 1 82 ? -3.163 -19.520 7.753 1.00 75.81 82 SER A C 1
ATOM 656 O O . SER A 1 82 ? -2.698 -20.548 7.257 1.00 75.81 82 SER A O 1
ATOM 658 N N . VAL A 1 83 ? -4.210 -19.535 8.584 1.00 70.62 83 VAL A N 1
ATOM 659 C CA . VAL A 1 83 ? -4.879 -20.769 9.029 1.00 70.62 83 VAL A CA 1
ATOM 660 C C . VAL A 1 83 ? -5.545 -21.495 7.858 1.00 70.62 83 VAL A C 1
ATOM 662 O O . VAL A 1 83 ? -5.381 -22.707 7.695 1.00 70.62 83 VAL A O 1
ATOM 665 N N . ARG A 1 84 ? -6.273 -20.771 6.994 1.00 71.12 84 ARG A N 1
ATOM 666 C CA . ARG A 1 84 ? -6.927 -21.367 5.815 1.00 71.12 84 ARG A CA 1
ATOM 667 C C . ARG A 1 84 ? -5.910 -21.992 4.867 1.00 71.12 84 ARG A C 1
ATOM 669 O O . ARG A 1 84 ? -6.170 -23.044 4.282 1.00 71.12 84 ARG A O 1
ATOM 676 N N . TRP A 1 85 ? -4.764 -21.343 4.709 1.00 62.69 85 TRP A N 1
ATOM 677 C CA . TRP A 1 85 ? -3.702 -21.833 3.851 1.00 62.69 85 TRP A CA 1
ATOM 678 C C . TRP A 1 85 ? -3.046 -23.105 4.407 1.00 62.69 85 TRP A C 1
ATOM 680 O O . TRP A 1 85 ? -2.854 -24.061 3.657 1.00 62.69 85 TRP A O 1
ATOM 690 N N . GLN A 1 86 ? -2.787 -23.170 5.719 1.00 63.66 86 GLN A N 1
ATOM 691 C CA . GLN A 1 86 ? -2.273 -24.378 6.379 1.00 63.66 86 GLN A CA 1
ATOM 692 C C . GLN A 1 86 ? -3.223 -25.573 6.209 1.00 63.66 86 GLN A C 1
ATOM 694 O O . GLN A 1 86 ? -2.784 -26.656 5.827 1.00 63.66 86 GLN A O 1
ATOM 699 N N . ARG A 1 87 ? -4.534 -25.366 6.397 1.00 66.75 87 ARG A N 1
ATOM 700 C CA . ARG A 1 87 ? -5.545 -26.430 6.245 1.00 66.75 87 ARG A CA 1
ATOM 701 C C . ARG A 1 87 ? -5.661 -26.969 4.817 1.00 66.75 87 ARG A C 1
ATOM 703 O O . ARG A 1 87 ? -5.911 -28.151 4.649 1.00 66.75 87 ARG A O 1
ATOM 710 N N . ARG A 1 88 ? -5.464 -26.137 3.786 1.00 65.75 88 ARG A N 1
ATOM 711 C CA . ARG A 1 88 ? -5.511 -26.576 2.373 1.00 65.75 88 ARG A CA 1
ATOM 712 C C . ARG A 1 88 ? -4.298 -27.398 1.935 1.00 65.75 88 ARG A C 1
ATOM 714 O O . ARG A 1 88 ? -4.401 -28.122 0.954 1.00 65.75 88 ARG A O 1
ATOM 721 N N . ARG A 1 89 ? -3.153 -27.259 2.611 1.00 59.03 89 ARG A N 1
ATOM 722 C CA . ARG A 1 89 ? -1.951 -28.058 2.323 1.00 59.03 89 ARG A CA 1
ATOM 723 C C . ARG A 1 89 ? -1.949 -29.419 3.008 1.00 59.03 89 ARG A C 1
ATOM 725 O O . ARG A 1 89 ? -1.222 -30.298 2.566 1.00 59.03 89 ARG A O 1
ATOM 732 N N . TYR A 1 90 ? -2.736 -29.582 4.066 1.00 46.69 90 TYR A N 1
ATOM 733 C CA . TYR A 1 90 ? -2.933 -30.868 4.715 1.00 46.69 90 TYR A CA 1
ATOM 734 C C . TYR A 1 90 ? -4.051 -31.625 3.988 1.00 46.69 90 TYR A C 1
ATOM 736 O O . TYR A 1 90 ? -5.224 -31.525 4.339 1.00 46.69 90 TYR A O 1
ATOM 744 N N . VAL A 1 91 ? -3.676 -32.326 2.922 1.00 48.91 91 VAL A N 1
ATOM 745 C CA . VAL A 1 91 ? -4.475 -33.394 2.315 1.00 48.91 91 VAL A CA 1
ATOM 746 C C . VAL A 1 91 ? -3.662 -34.671 2.558 1.00 48.91 91 VAL A C 1
ATOM 748 O O . VAL A 1 91 ? -2.489 -34.659 2.180 1.00 48.91 91 VAL A O 1
ATOM 751 N N . PRO A 1 92 ? -4.196 -35.678 3.278 1.00 55.22 92 PRO A N 1
ATOM 752 C CA . PRO A 1 92 ? -3.460 -36.907 3.575 1.00 55.22 92 PRO A CA 1
ATOM 753 C C . PRO A 1 92 ? -3.036 -37.661 2.312 1.00 55.22 92 PRO A C 1
ATOM 755 O O . PRO A 1 92 ? -3.763 -37.571 1.295 1.00 55.22 92 PRO A O 1
#

Radius of gyration: 17.11 Å; chains: 1; bounding box: 29×50×44 Å

Sequence (92 aa):
LHLDRETVFRQLRAAGLGVNVHYPPVYHHSYYQRRFNLHVGACPRAEAAFARLLTLPLYPAMTAMEVERVIAVVTEVLEQGSVRWQRRRYVP

InterPro domains:
  IPR000653 DegT/DnrJ/EryC1/StrS aminotransferase [PF01041] (4-74)
  IPR015422 Pyridoxal phosphate-dependent transferase, small domain [G3DSA:3.90.1150.10] (1-87)
  IPR015424 Pyridoxal phosphate-dependent transferase [SSF53383] (3-79)